Protein AF-A0A1E5K2F5-F1 (afdb_monomer_lite)

Foldseek 3Di:
DDLVVLLVVLVVLLVVLVVLLVVLVVVLVVLVVVLVVLVVVLVVLVVCLCVLCPPPDDCVVDDDDVSVVSVVVSVVVNVVSCCCNPPVSVVVSVVSVVSSVVSVVSNVVSVVSNVVSVVVNVVSVVVVVD

pLDDT: mean 92.26, std 7.67, range [56.66, 98.75]

Secondary structure (DSSP, 8-state):
--HHHHHHHHHHHHHHHHHHHHHHHHHHHHHHHHHHHHHHHHHHHHHHTTGGG-S---TTTS-SHHHHHHHHHHHHHHHHHHHIIIIIHHHHHHHHHHHHHHHHHHHHHHHHHHHHHHHHHHHHHHHHH-

Radius of gyration: 28.75 Å; chains: 1; bounding box: 58×16×86 Å

Structure (mmCIF, N/CA/C/O backbone):
data_AF-A0A1E5K2F5-F1
#
_entry.id   AF-A0A1E5K2F5-F1
#
loop_
_atom_site.group_PDB
_atom_site.id
_atom_site.type_symbol
_atom_site.label_atom_id
_atom_site.label_alt_id
_atom_site.label_comp_id
_atom_site.label_asym_id
_atom_site.label_entity_id
_atom_site.label_seq_id
_atom_site.pdbx_PDB_ins_code
_atom_site.Cartn_x
_atom_site.Cartn_y
_atom_site.Cartn_z
_atom_site.occupancy
_atom_site.B_iso_or_equiv
_atom_site.auth_seq_id
_atom_site.auth_comp_id
_atom_site.auth_asym_id
_atom_site.auth_atom_id
_atom_site.pdbx_PDB_model_num
ATOM 1 N N . MET A 1 1 ? -14.333 6.611 42.138 1.00 56.66 1 MET A N 1
ATOM 2 C CA . MET A 1 1 ? -14.169 7.098 40.752 1.00 56.66 1 MET A CA 1
ATOM 3 C C . MET A 1 1 ? -15.381 6.580 40.006 1.00 56.66 1 MET A C 1
ATOM 5 O O . MET A 1 1 ? -15.618 5.386 40.097 1.00 56.66 1 MET A O 1
ATOM 9 N N . ASP A 1 2 ? -16.193 7.465 39.437 1.00 84.88 2 ASP A N 1
ATOM 10 C CA . ASP A 1 2 ? -17.514 7.130 38.888 1.00 84.88 2 ASP A CA 1
ATOM 11 C C . ASP A 1 2 ? -17.383 6.179 37.681 1.00 84.88 2 ASP A C 1
ATOM 13 O O . ASP A 1 2 ? -16.621 6.463 36.751 1.00 84.88 2 ASP A O 1
ATOM 17 N N . ALA A 1 3 ? -18.060 5.029 37.717 1.00 86.88 3 ALA A N 1
ATOM 18 C CA . ALA A 1 3 ? -18.004 4.024 36.655 1.00 86.88 3 ALA A CA 1
ATOM 19 C C . ALA A 1 3 ? -18.558 4.584 35.333 1.00 86.88 3 ALA A C 1
ATOM 21 O O . ALA A 1 3 ? -17.985 4.321 34.272 1.00 86.88 3 ALA A O 1
ATOM 22 N N . SER A 1 4 ? -19.536 5.491 35.404 1.00 90.69 4 SER A N 1
ATOM 23 C CA . SER A 1 4 ? -20.030 6.274 34.267 1.00 90.69 4 SER A CA 1
ATOM 24 C C . SER A 1 4 ? -18.918 7.074 33.573 1.00 90.69 4 SER A C 1
ATOM 26 O O . SER A 1 4 ? -18.769 7.031 32.346 1.00 90.69 4 SER A O 1
ATOM 28 N N . PHE A 1 5 ? -18.054 7.740 34.350 1.00 93.19 5 PHE A N 1
ATOM 29 C CA . PHE A 1 5 ? -16.911 8.473 33.805 1.00 93.19 5 PHE A CA 1
ATOM 30 C C . PHE A 1 5 ? -15.936 7.533 33.080 1.00 93.19 5 PHE A C 1
ATOM 32 O O . PHE A 1 5 ? -15.553 7.816 31.944 1.00 93.19 5 PHE A O 1
ATOM 39 N N . GLN A 1 6 ? -15.591 6.386 33.676 1.00 93.94 6 GLN A N 1
ATOM 40 C CA . GLN A 1 6 ? -14.703 5.398 33.043 1.00 93.94 6 GLN A CA 1
ATOM 41 C C . GLN A 1 6 ? -15.303 4.814 31.757 1.00 93.94 6 GLN A C 1
ATOM 43 O O . GLN A 1 6 ? -14.606 4.694 30.749 1.00 93.94 6 GLN A O 1
ATOM 48 N N . ILE A 1 7 ? -16.601 4.502 31.754 1.00 95.19 7 ILE A N 1
ATOM 49 C CA . ILE A 1 7 ? -17.311 4.016 30.564 1.00 95.19 7 ILE A CA 1
ATOM 50 C C . ILE A 1 7 ? -17.275 5.070 29.451 1.00 95.19 7 ILE A C 1
ATOM 52 O O . ILE A 1 7 ? -17.020 4.725 28.293 1.00 95.19 7 ILE A O 1
ATOM 56 N N . SER A 1 8 ? -17.482 6.350 29.778 1.00 96.06 8 SER A N 1
ATOM 57 C CA . SER A 1 8 ? -17.419 7.433 28.789 1.00 96.06 8 SER A CA 1
ATOM 58 C C . SER A 1 8 ? -16.024 7.578 28.167 1.00 96.06 8 SER A C 1
ATOM 60 O O . SER A 1 8 ? -15.909 7.726 26.948 1.00 96.06 8 SER A O 1
ATOM 62 N N . GLN A 1 9 ? -14.962 7.446 28.973 1.00 96.94 9 GLN A N 1
ATOM 63 C CA . GLN A 1 9 ? -13.580 7.500 28.495 1.00 96.94 9 GLN A CA 1
ATOM 64 C C . GLN A 1 9 ? -13.278 6.340 27.540 1.00 96.94 9 GLN A C 1
ATOM 66 O O . GLN A 1 9 ? -12.854 6.578 26.410 1.00 96.94 9 GLN A O 1
ATOM 71 N N . LEU A 1 10 ? -13.587 5.104 27.942 1.00 97.50 10 LEU A N 1
ATOM 72 C CA . LEU A 1 10 ? -13.375 3.910 27.113 1.00 97.50 10 LEU A CA 1
ATOM 73 C C . LEU A 1 10 ? -14.176 3.965 25.804 1.00 97.50 10 LEU A C 1
ATOM 75 O O . LEU A 1 10 ? -13.697 3.536 24.755 1.00 97.50 10 LEU A O 1
ATOM 79 N N . THR A 1 11 ? -15.388 4.523 25.845 1.00 97.69 11 THR A N 1
ATOM 80 C CA . THR A 1 11 ? -16.224 4.709 24.649 1.00 97.69 11 THR A CA 1
ATOM 81 C C . THR A 1 11 ? -15.601 5.719 23.682 1.00 97.69 11 THR A C 1
ATOM 83 O O . THR A 1 11 ? -15.575 5.479 22.473 1.00 97.69 11 THR A O 1
ATOM 86 N N . SER A 1 12 ? -15.052 6.821 24.202 1.00 97.94 12 SER A N 1
ATOM 87 C CA . SER A 1 12 ? -14.322 7.811 23.402 1.00 97.94 12 SER A CA 1
ATOM 88 C C . SER A 1 12 ? -13.081 7.200 22.741 1.00 97.94 12 SER A C 1
ATOM 90 O O . SER A 1 12 ? -12.863 7.372 21.541 1.00 97.94 12 SER A O 1
ATOM 92 N N . GLU A 1 13 ? -12.310 6.399 23.482 1.00 98.06 13 GLU A N 1
ATOM 93 C CA . GLU A 1 13 ? -11.152 5.675 22.943 1.00 98.06 13 GLU A CA 1
ATOM 94 C C . GLU A 1 13 ? -11.541 4.717 21.813 1.00 98.06 13 GLU A C 1
ATOM 96 O O . GLU A 1 13 ? -10.934 4.758 20.743 1.00 98.06 13 GLU A O 1
ATOM 101 N N . ILE A 1 14 ? -12.597 3.915 21.999 1.00 98.50 14 ILE A N 1
ATOM 102 C CA . ILE A 1 14 ? -13.123 3.020 20.956 1.00 98.50 14 ILE A CA 1
ATOM 103 C C . ILE A 1 14 ? -13.506 3.811 19.699 1.00 98.50 14 ILE A C 1
ATOM 105 O O . ILE A 1 14 ? -13.205 3.383 18.583 1.00 98.50 14 ILE A O 1
ATOM 109 N N . SER A 1 15 ? -14.153 4.969 19.854 1.00 98.44 15 SER A N 1
ATOM 110 C CA . SER A 1 15 ? -14.503 5.833 18.721 1.00 98.44 15 SER A CA 1
ATOM 111 C C . SER A 1 15 ? -13.256 6.314 17.972 1.00 98.44 15 SER A C 1
ATOM 113 O O . SER A 1 15 ? -13.214 6.258 16.742 1.00 98.44 15 SER A O 1
ATOM 115 N N . ASN A 1 16 ? -12.215 6.725 18.699 1.00 98.38 16 ASN A N 1
ATOM 116 C CA . ASN A 1 16 ? -10.950 7.162 18.105 1.00 98.38 16 ASN A CA 1
ATOM 117 C C . ASN A 1 16 ? -10.230 6.016 17.375 1.00 98.38 16 ASN A C 1
ATOM 119 O O . ASN A 1 16 ? -9.706 6.211 16.273 1.00 98.38 16 ASN A O 1
ATOM 123 N N . TYR A 1 17 ? -10.236 4.808 17.946 1.00 98.56 17 TYR A N 1
ATOM 124 C CA . TYR A 1 17 ? -9.668 3.621 17.305 1.00 98.56 17 TYR A CA 1
ATOM 125 C C . TYR A 1 17 ? -10.412 3.264 16.017 1.00 98.56 17 TYR A C 1
ATOM 127 O O . TYR A 1 17 ? -9.769 3.054 14.990 1.00 98.56 17 TYR A O 1
ATOM 135 N N . ASN A 1 18 ? -11.748 3.289 16.025 1.00 98.50 18 ASN A N 1
ATOM 136 C CA . ASN A 1 18 ? -12.556 3.050 14.826 1.00 98.50 18 ASN A CA 1
ATOM 137 C C . ASN A 1 18 ? -12.289 4.085 13.724 1.00 98.50 18 ASN A C 1
ATOM 139 O O . ASN A 1 18 ? -12.083 3.709 12.570 1.00 98.50 18 ASN A O 1
ATOM 143 N N . ALA A 1 19 ? -12.222 5.374 14.073 1.00 98.50 19 ALA A N 1
ATOM 144 C CA . ALA A 1 19 ? -11.884 6.431 13.119 1.00 98.50 19 ALA A CA 1
ATOM 145 C C . ALA A 1 19 ? -10.491 6.216 12.499 1.00 98.50 19 ALA A C 1
ATOM 147 O O . ALA A 1 19 ? -10.302 6.370 11.291 1.00 98.50 19 ALA A O 1
ATOM 148 N N . THR A 1 20 ? -9.519 5.793 13.311 1.00 98.44 20 THR A N 1
ATOM 149 C CA . THR A 1 20 ? -8.165 5.484 12.834 1.00 98.44 20 THR A CA 1
ATOM 150 C C . THR A 1 20 ? -8.150 4.271 11.901 1.00 98.44 20 THR A C 1
ATOM 152 O O . THR A 1 20 ? -7.514 4.322 10.847 1.00 98.44 20 THR A O 1
ATOM 155 N N . ILE A 1 21 ? -8.880 3.202 12.241 1.00 98.69 21 ILE A N 1
ATOM 156 C CA . ILE A 1 21 ? -9.026 2.014 11.386 1.00 98.69 21 ILE A CA 1
ATOM 157 C C . ILE A 1 21 ? -9.620 2.398 10.028 1.00 98.69 21 ILE A C 1
ATOM 159 O O . ILE A 1 21 ? -9.097 1.982 8.993 1.00 98.69 21 ILE A O 1
ATOM 163 N N . GLN A 1 22 ? -10.670 3.224 10.016 1.00 98.62 22 GLN A N 1
ATOM 164 C CA . GLN A 1 22 ? -11.291 3.701 8.781 1.00 98.62 22 GLN A CA 1
ATOM 165 C C . GLN A 1 22 ? -10.295 4.484 7.916 1.00 98.62 22 GLN A C 1
ATOM 167 O O . GLN A 1 22 ? -10.115 4.157 6.742 1.00 98.62 22 GLN A O 1
ATOM 172 N N . ALA A 1 23 ? -9.585 5.453 8.499 1.00 98.56 23 ALA A N 1
ATOM 173 C CA . ALA A 1 23 ? -8.578 6.231 7.781 1.00 98.56 23 ALA A CA 1
ATOM 174 C C . ALA A 1 23 ? -7.441 5.348 7.229 1.00 98.56 23 ALA A C 1
ATOM 176 O O . ALA A 1 23 ? -6.927 5.585 6.133 1.00 98.56 23 ALA A O 1
ATOM 177 N N . ASN A 1 24 ? -7.039 4.309 7.964 1.00 98.62 24 ASN A N 1
ATOM 178 C CA . ASN A 1 24 ? -6.048 3.345 7.495 1.00 98.62 24 ASN A CA 1
ATOM 179 C C . ASN A 1 24 ? -6.579 2.482 6.343 1.00 98.62 24 ASN A C 1
ATOM 181 O O . ASN A 1 24 ? -5.845 2.255 5.385 1.00 98.62 24 ASN A O 1
ATOM 185 N N . ASN A 1 25 ? -7.843 2.052 6.386 1.00 98.75 25 ASN A N 1
ATOM 186 C CA . ASN A 1 25 ? -8.469 1.303 5.291 1.00 98.75 25 ASN A CA 1
ATOM 187 C C . ASN A 1 25 ? -8.545 2.134 4.001 1.00 98.75 25 ASN A C 1
ATOM 189 O O . ASN A 1 25 ? -8.253 1.625 2.921 1.00 98.75 25 ASN A O 1
ATOM 193 N N . GLU A 1 26 ? -8.846 3.430 4.097 1.00 98.50 26 GLU A N 1
ATOM 194 C CA . GLU A 1 26 ? -8.807 4.337 2.941 1.00 98.50 26 GLU A CA 1
ATOM 195 C C . GLU A 1 26 ? -7.398 4.444 2.338 1.00 98.50 26 GLU A C 1
ATOM 197 O O . GLU A 1 26 ? -7.233 4.418 1.115 1.00 98.50 26 GLU A O 1
ATOM 202 N N . LYS A 1 27 ? -6.360 4.523 3.182 1.00 98.50 27 LYS A N 1
ATOM 203 C CA . LYS A 1 27 ? -4.959 4.514 2.729 1.00 98.50 27 LYS A CA 1
ATOM 204 C C . LYS A 1 27 ? -4.586 3.190 2.064 1.00 98.50 27 LYS A C 1
ATOM 206 O O . LYS A 1 27 ? -3.961 3.223 1.009 1.00 98.50 27 LYS A O 1
ATOM 211 N N . ILE A 1 28 ? -4.987 2.056 2.644 1.00 98.69 28 ILE A N 1
ATOM 212 C CA . ILE A 1 28 ? -4.765 0.719 2.070 1.00 98.69 28 ILE A CA 1
ATOM 213 C C . ILE A 1 28 ? -5.373 0.647 0.669 1.00 98.69 28 ILE A C 1
ATOM 215 O O . ILE A 1 28 ? -4.654 0.340 -0.275 1.00 98.69 28 ILE A O 1
ATOM 219 N N . ASN A 1 29 ? -6.639 1.040 0.505 1.00 98.56 29 ASN A N 1
ATOM 220 C CA . ASN A 1 29 ? -7.309 1.018 -0.799 1.00 98.56 29 ASN A CA 1
ATOM 221 C C . ASN A 1 29 ? -6.570 1.872 -1.843 1.00 98.56 29 ASN A C 1
ATOM 223 O O . ASN A 1 29 ? -6.395 1.469 -2.992 1.00 98.56 29 ASN A O 1
ATOM 227 N N . ARG A 1 30 ? -6.096 3.063 -1.456 1.00 98.44 30 ARG A N 1
ATOM 228 C CA . ARG A 1 30 ? -5.311 3.931 -2.351 1.00 98.44 30 ARG A CA 1
ATOM 229 C C . ARG A 1 30 ? -3.970 3.306 -2.742 1.00 98.44 30 ARG A C 1
ATOM 231 O O . ARG A 1 30 ? -3.556 3.447 -3.894 1.00 98.44 30 ARG A O 1
ATOM 238 N N . LEU A 1 31 ? -3.298 2.645 -1.803 1.00 98.50 31 LEU A N 1
ATOM 239 C CA . LEU A 1 31 ? -2.034 1.950 -2.041 1.00 98.50 31 LEU A CA 1
ATOM 240 C C . LEU A 1 31 ? -2.227 0.732 -2.955 1.00 98.50 31 LEU A C 1
ATOM 242 O O . LEU A 1 31 ? -1.476 0.590 -3.912 1.00 98.50 31 LEU A O 1
ATOM 246 N N . GLU A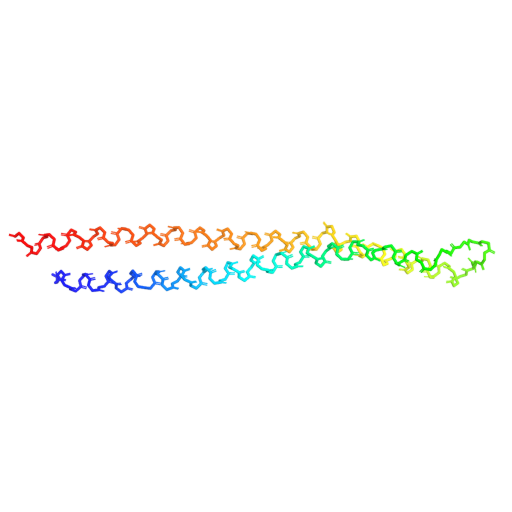 1 32 ? -3.262 -0.080 -2.733 1.00 98.19 32 GLU A N 1
ATOM 247 C CA . GLU A 1 32 ? -3.599 -1.244 -3.570 1.00 98.19 32 GLU A CA 1
ATOM 248 C C . GLU A 1 32 ? -3.955 -0.824 -5.012 1.00 98.19 32 GLU A C 1
ATOM 250 O O . GLU A 1 32 ? -3.486 -1.427 -5.983 1.00 98.19 32 GLU A O 1
ATOM 255 N N . ASN A 1 33 ? -4.691 0.282 -5.175 1.00 97.94 33 ASN A N 1
ATOM 256 C CA . ASN A 1 33 ? -4.961 0.864 -6.494 1.00 97.94 33 ASN A CA 1
ATOM 257 C C . ASN A 1 33 ? -3.68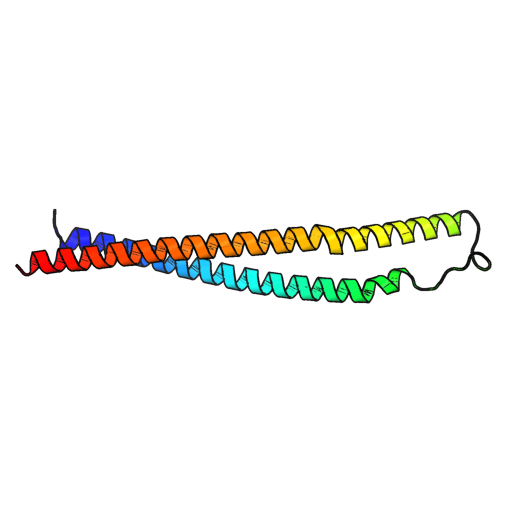2 1.356 -7.184 1.00 97.94 33 ASN A C 1
ATOM 259 O O . ASN A 1 33 ? -3.495 1.137 -8.380 1.00 97.94 33 ASN A O 1
ATOM 263 N N . SER A 1 34 ? -2.796 2.018 -6.435 1.00 97.62 34 SER A N 1
ATOM 264 C CA . SER A 1 34 ? -1.525 2.515 -6.975 1.00 97.62 34 SER A CA 1
ATOM 265 C C . SER A 1 34 ? -0.634 1.355 -7.412 1.00 97.62 34 SER A C 1
ATOM 267 O O . SER A 1 34 ? -0.119 1.379 -8.524 1.00 97.62 34 SER A O 1
ATOM 269 N N . TYR A 1 35 ? -0.524 0.315 -6.581 1.00 97.88 35 TYR A N 1
ATOM 270 C CA . TYR A 1 35 ? 0.209 -0.916 -6.876 1.00 97.88 35 TYR A CA 1
ATOM 271 C C . TYR A 1 35 ? -0.240 -1.533 -8.205 1.00 97.88 35 TYR A C 1
ATOM 273 O O . TYR A 1 35 ? 0.575 -1.788 -9.088 1.00 97.88 35 TYR A O 1
ATOM 281 N N . THR A 1 36 ? -1.554 -1.695 -8.376 1.00 97.12 36 THR A N 1
ATOM 282 C CA . THR A 1 36 ? -2.138 -2.264 -9.599 1.00 97.12 36 THR A CA 1
ATOM 283 C C . THR A 1 36 ? -1.846 -1.397 -10.822 1.00 97.12 36 THR A C 1
ATOM 285 O O . THR A 1 36 ? -1.514 -1.918 -11.883 1.00 97.12 36 THR A O 1
ATOM 288 N N . LYS A 1 37 ? -1.933 -0.069 -10.679 1.00 97.19 37 LYS A N 1
ATOM 289 C CA . LYS A 1 37 ? -1.623 0.856 -11.772 1.00 97.19 37 LYS A CA 1
ATOM 290 C C . LYS A 1 37 ? -0.155 0.769 -12.192 1.00 97.19 37 LYS A C 1
ATOM 292 O O . LYS A 1 37 ? 0.122 0.694 -13.379 1.00 97.19 37 LYS A O 1
ATOM 297 N N . ILE A 1 38 ? 0.764 0.735 -11.230 1.00 96.12 38 ILE A N 1
ATOM 298 C CA . ILE A 1 38 ? 2.205 0.646 -11.499 1.00 96.12 38 ILE A CA 1
ATOM 299 C C . ILE A 1 38 ? 2.554 -0.657 -12.218 1.00 96.12 38 ILE A C 1
ATOM 301 O O . ILE A 1 38 ? 3.368 -0.630 -13.134 1.00 96.12 38 ILE A O 1
ATOM 305 N N . LEU A 1 39 ? 1.923 -1.776 -11.849 1.00 93.81 39 LEU A N 1
ATOM 306 C CA . LEU A 1 39 ? 2.074 -3.030 -12.591 1.00 93.81 39 LEU A CA 1
ATOM 307 C C . LEU A 1 39 ? 1.610 -2.891 -14.047 1.00 93.81 39 LEU A C 1
ATOM 309 O O . LEU A 1 39 ? 2.326 -3.302 -14.954 1.00 93.81 39 LEU A O 1
ATOM 313 N N . GLY A 1 40 ? 0.458 -2.256 -14.281 1.00 94.38 40 GLY A N 1
ATOM 314 C CA . GLY A 1 40 ? -0.019 -1.982 -15.640 1.00 94.38 40 GLY A CA 1
ATOM 315 C C . GLY A 1 40 ? 0.941 -1.096 -16.442 1.00 94.38 40 GLY A C 1
ATOM 316 O O . GLY A 1 40 ? 1.259 -1.411 -17.587 1.00 94.38 40 GLY A O 1
ATOM 317 N N . ASP A 1 41 ? 1.456 -0.031 -15.825 1.00 92.94 41 ASP A N 1
ATOM 318 C CA . ASP A 1 41 ? 2.432 0.870 -16.447 1.00 92.94 41 ASP A CA 1
ATOM 319 C C . ASP A 1 41 ? 3.765 0.133 -16.738 1.00 92.94 41 ASP A C 1
ATOM 321 O O . ASP A 1 41 ? 4.409 0.379 -17.761 1.00 92.94 41 ASP A O 1
ATOM 325 N N . GLN A 1 42 ? 4.180 -0.810 -15.879 1.00 92.25 42 GLN A N 1
ATOM 326 C CA . GLN A 1 42 ? 5.363 -1.659 -16.088 1.00 92.25 42 GLN A CA 1
ATOM 327 C C . GLN A 1 42 ? 5.176 -2.617 -17.272 1.00 92.25 42 GLN A C 1
ATOM 329 O O . GLN A 1 42 ? 6.101 -2.784 -18.075 1.00 92.25 42 GLN A O 1
ATOM 334 N N . ASP A 1 43 ? 3.994 -3.220 -17.405 1.00 90.31 43 ASP A N 1
ATOM 335 C CA . ASP A 1 43 ? 3.651 -4.082 -18.536 1.00 90.31 43 ASP A CA 1
ATOM 336 C C . ASP A 1 43 ? 3.653 -3.291 -19.853 1.00 90.31 43 ASP A C 1
ATOM 338 O O . ASP A 1 43 ? 4.247 -3.732 -20.842 1.00 90.31 43 ASP A O 1
ATOM 342 N N . GLU A 1 44 ? 3.076 -2.085 -19.863 1.00 90.81 44 GLU A N 1
ATOM 343 C CA . GLU A 1 44 ? 3.107 -1.195 -21.029 1.00 90.81 44 GLU A CA 1
ATOM 344 C C . GLU A 1 44 ? 4.547 -0.824 -21.416 1.00 90.81 44 GLU A C 1
ATOM 346 O O . GLU A 1 44 ? 4.940 -0.940 -22.583 1.00 90.81 44 GLU A O 1
ATOM 351 N N . LEU A 1 45 ? 5.370 -0.445 -20.434 1.00 88.50 45 LEU A N 1
ATOM 352 C CA . LEU A 1 45 ? 6.778 -0.117 -20.654 1.00 88.50 45 LEU A CA 1
ATOM 353 C C . LEU A 1 45 ? 7.559 -1.314 -21.224 1.00 88.50 45 LEU A C 1
ATOM 355 O O . LEU A 1 45 ? 8.395 -1.152 -22.119 1.00 88.50 45 LEU A O 1
ATOM 359 N N . SER A 1 46 ? 7.258 -2.525 -20.749 1.00 86.31 46 SER A N 1
ATOM 360 C CA . SER A 1 46 ? 7.836 -3.774 -21.252 1.00 86.31 46 SER A CA 1
ATOM 361 C C . SER A 1 46 ? 7.502 -4.002 -22.729 1.00 86.31 46 SER A C 1
ATOM 363 O O . SER A 1 46 ? 8.390 -4.331 -23.523 1.00 86.31 46 SER A O 1
ATOM 365 N N . MET A 1 47 ? 6.251 -3.749 -23.130 1.00 86.75 47 MET A N 1
ATOM 366 C CA . MET A 1 47 ? 5.814 -3.856 -24.526 1.00 86.75 47 MET A CA 1
ATOM 367 C C . MET A 1 47 ? 6.508 -2.829 -25.435 1.00 86.75 47 MET A C 1
ATOM 369 O O . MET A 1 47 ? 6.857 -3.148 -26.573 1.00 86.75 47 MET A O 1
ATOM 373 N N . GLN A 1 48 ? 6.755 -1.615 -24.936 1.00 85.88 48 GLN A N 1
ATOM 374 C CA . GLN A 1 48 ? 7.365 -0.523 -25.707 1.00 85.88 48 GLN A CA 1
ATOM 375 C C . GLN A 1 48 ? 8.895 -0.591 -25.784 1.00 85.88 48 GLN A C 1
ATOM 377 O O . GLN A 1 48 ? 9.502 0.033 -26.655 1.00 85.88 48 GLN A O 1
ATOM 382 N N . LYS A 1 49 ? 9.551 -1.395 -24.940 1.00 81.00 49 LYS A N 1
ATOM 383 C CA . LYS A 1 49 ? 11.015 -1.566 -24.927 1.00 81.00 49 LYS A CA 1
ATOM 384 C C . LYS A 1 49 ? 11.604 -1.906 -26.304 1.00 81.00 49 LYS A C 1
ATOM 386 O O . LYS A 1 49 ? 12.734 -1.525 -26.617 1.00 81.00 49 LYS A O 1
ATOM 391 N N . GLY A 1 50 ? 10.848 -2.630 -27.133 1.00 79.19 50 GLY A N 1
ATOM 392 C CA . GLY A 1 50 ? 11.237 -2.993 -28.497 1.00 79.19 50 GLY A CA 1
ATOM 393 C C . GLY A 1 50 ? 11.364 -1.803 -29.454 1.00 79.19 50 GLY A C 1
ATOM 394 O O . GLY A 1 50 ? 12.161 -1.867 -30.389 1.00 79.19 50 GLY A O 1
ATOM 395 N N . GLU A 1 51 ? 10.664 -0.697 -29.199 1.00 83.69 51 GLU A N 1
ATOM 396 C CA . GLU A 1 51 ? 10.682 0.497 -30.054 1.00 83.69 51 GLU A CA 1
ATOM 397 C C . GLU A 1 51 ? 12.024 1.220 -30.004 1.00 83.69 51 GLU A C 1
ATOM 399 O O . GLU A 1 51 ? 12.498 1.732 -31.018 1.00 83.69 51 GLU A O 1
ATOM 404 N N . ALA A 1 52 ? 12.729 1.144 -28.870 1.00 79.25 52 ALA A N 1
ATOM 405 C CA . ALA A 1 52 ? 14.100 1.630 -28.784 1.00 79.25 52 ALA A CA 1
ATOM 406 C C . ALA A 1 52 ? 15.024 0.923 -29.793 1.00 79.25 52 ALA A C 1
ATOM 408 O O . ALA A 1 52 ? 16.040 1.500 -30.166 1.00 79.25 52 ALA A O 1
ATOM 409 N N . ASN A 1 53 ? 14.676 -0.286 -30.266 1.00 75.62 53 ASN A N 1
ATOM 410 C CA . ASN A 1 53 ? 15.409 -1.064 -31.273 1.00 75.62 53 ASN A CA 1
ATOM 411 C C . ASN A 1 53 ? 14.978 -0.810 -32.723 1.00 75.62 53 ASN A C 1
ATOM 413 O O . ASN A 1 53 ? 15.558 -1.411 -33.629 1.00 75.62 53 ASN A O 1
ATOM 417 N N . ARG A 1 54 ? 14.064 0.136 -32.975 1.00 80.31 54 ARG A N 1
ATOM 418 C CA . ARG A 1 54 ? 13.622 0.481 -34.331 1.00 80.31 54 ARG A CA 1
ATOM 419 C C . ARG A 1 54 ? 14.106 1.873 -34.777 1.00 80.31 54 ARG A C 1
ATOM 421 O O . ARG A 1 54 ? 14.185 2.774 -33.945 1.00 80.31 54 ARG A O 1
ATOM 428 N N . PRO A 1 55 ? 14.472 2.052 -36.064 1.00 81.75 55 PRO A N 1
ATOM 429 C CA . PRO A 1 55 ? 14.715 1.000 -37.059 1.00 81.75 55 PRO A CA 1
ATOM 430 C C . PRO A 1 55 ? 15.958 0.158 -36.710 1.00 81.75 55 PRO A C 1
ATOM 432 O O . PRO A 1 55 ? 16.779 0.543 -35.870 1.00 81.75 55 PRO A O 1
ATOM 435 N N . GLU A 1 56 ? 16.087 -1.007 -37.342 1.00 81.19 56 GLU A N 1
ATOM 436 C CA . GLU A 1 56 ? 17.334 -1.768 -37.299 1.00 81.19 56 GLU A CA 1
ATOM 437 C C . GLU A 1 56 ? 18.423 -0.970 -38.023 1.00 81.19 56 GLU A C 1
ATOM 439 O O . GLU A 1 56 ? 18.190 -0.414 -39.096 1.00 81.19 56 GLU A O 1
ATOM 444 N N . ILE A 1 57 ? 19.589 -0.851 -37.393 1.00 78.62 57 ILE A N 1
ATOM 445 C CA . ILE A 1 57 ? 20.719 -0.105 -37.940 1.00 78.62 57 ILE A CA 1
ATOM 446 C C . ILE A 1 57 ? 21.826 -1.109 -38.159 1.00 78.62 57 ILE A C 1
ATOM 448 O O . ILE A 1 57 ? 22.397 -1.634 -37.201 1.00 78.62 57 ILE A O 1
ATOM 452 N N . THR A 1 58 ? 22.101 -1.374 -39.423 1.00 78.56 58 THR A N 1
ATOM 453 C CA . THR A 1 58 ? 23.132 -2.302 -39.847 1.00 78.56 58 THR A CA 1
ATOM 454 C C . THR A 1 58 ? 24.393 -1.521 -40.228 1.00 78.56 58 THR A C 1
ATOM 456 O O . THR A 1 58 ? 24.345 -0.379 -40.699 1.00 78.56 58 THR A O 1
ATOM 459 N N . THR A 1 59 ? 25.555 -2.107 -39.946 1.00 75.31 59 THR A N 1
ATOM 460 C CA . THR A 1 59 ? 26.870 -1.453 -40.079 1.00 75.31 59 THR A CA 1
ATOM 461 C C . THR A 1 59 ? 27.292 -1.198 -41.526 1.00 75.31 59 THR A C 1
ATOM 463 O O . THR A 1 59 ? 28.201 -0.408 -41.770 1.00 75.31 59 THR A O 1
ATOM 466 N N . ASP A 1 60 ? 26.634 -1.846 -42.480 1.00 82.19 60 ASP A N 1
ATOM 467 C CA . ASP A 1 60 ? 26.767 -1.652 -43.924 1.00 82.19 60 ASP A CA 1
ATOM 468 C C . ASP A 1 60 ? 26.087 -0.364 -44.421 1.00 82.19 60 ASP A C 1
ATOM 470 O O . ASP A 1 60 ? 26.574 0.245 -45.371 1.00 82.19 60 ASP A O 1
ATOM 474 N N . LEU A 1 61 ? 25.009 0.085 -43.768 1.00 76.06 61 LEU A N 1
ATOM 475 C CA . LEU A 1 61 ? 24.263 1.295 -44.141 1.00 76.06 61 LEU A CA 1
ATOM 476 C C . LEU A 1 61 ? 24.654 2.525 -43.316 1.00 76.06 61 LEU A C 1
ATOM 478 O O . LEU A 1 61 ? 24.577 3.651 -43.811 1.00 76.06 61 LEU A O 1
ATOM 482 N N . TRP A 1 62 ? 25.075 2.335 -42.062 1.00 83.81 62 TRP A N 1
ATOM 483 C CA . TRP A 1 62 ? 25.413 3.438 -41.166 1.00 83.81 62 TRP A CA 1
ATOM 484 C C . TRP A 1 62 ? 26.673 3.135 -40.349 1.00 83.81 62 TRP A C 1
ATOM 486 O O . TRP A 1 62 ? 26.667 2.320 -39.428 1.00 83.81 62 TRP A O 1
ATOM 496 N N . HIS A 1 63 ? 27.765 3.832 -40.673 1.00 86.00 63 HIS A N 1
ATOM 497 C CA . HIS A 1 63 ? 29.067 3.653 -40.034 1.00 86.00 63 HIS A CA 1
ATOM 498 C C . HIS A 1 63 ? 29.750 4.990 -39.702 1.00 86.00 63 HIS A C 1
ATOM 500 O O . HIS A 1 63 ? 29.323 6.070 -40.113 1.00 86.00 63 HIS A O 1
ATOM 506 N N . GLY A 1 64 ? 30.852 4.921 -38.952 1.00 88.81 64 GLY A N 1
ATOM 507 C CA . GLY A 1 64 ? 31.644 6.084 -38.550 1.00 88.81 64 GLY A CA 1
ATOM 508 C C . GLY A 1 64 ? 31.222 6.679 -37.205 1.00 88.81 64 GLY A C 1
ATOM 509 O O . GLY A 1 64 ? 30.378 6.140 -36.491 1.00 88.81 64 GLY A O 1
ATOM 510 N N . LYS A 1 65 ? 31.844 7.803 -36.832 1.00 89.62 65 LYS A N 1
ATOM 511 C CA . LYS A 1 65 ? 31.733 8.382 -35.482 1.00 89.62 65 LYS A CA 1
ATOM 512 C C . LYS A 1 65 ? 30.284 8.637 -35.050 1.00 89.62 65 LYS A C 1
ATOM 514 O O . LYS A 1 65 ? 29.904 8.246 -33.955 1.00 89.62 65 LYS A O 1
ATOM 519 N N . HIS A 1 66 ? 29.466 9.231 -35.917 1.00 88.69 66 HIS A N 1
ATOM 520 C CA . HIS A 1 66 ? 28.069 9.537 -35.594 1.00 88.69 66 HIS A CA 1
ATOM 521 C C . HIS A 1 66 ? 27.191 8.288 -35.443 1.00 88.69 66 HIS A C 1
ATOM 523 O O . HIS A 1 66 ? 26.286 8.291 -34.611 1.00 88.69 66 HIS A O 1
ATOM 529 N N . ALA A 1 67 ? 27.478 7.219 -36.196 1.00 88.12 67 ALA A N 1
ATOM 530 C CA . ALA A 1 67 ? 26.809 5.929 -36.029 1.00 88.12 67 ALA A CA 1
ATOM 531 C C . ALA A 1 67 ? 27.126 5.332 -34.651 1.00 88.12 67 ALA A C 1
ATOM 533 O O . ALA A 1 67 ? 26.224 4.939 -33.915 1.00 88.12 67 ALA A O 1
ATOM 534 N N . ASN A 1 68 ? 28.404 5.360 -34.261 1.00 87.62 68 ASN A N 1
ATOM 535 C CA . ASN A 1 68 ? 28.847 4.889 -32.949 1.00 87.62 68 ASN A CA 1
ATOM 536 C C . ASN A 1 68 ? 28.233 5.714 -31.808 1.00 87.62 68 ASN A C 1
ATOM 538 O O . ASN A 1 68 ? 27.728 5.144 -30.844 1.00 87.62 68 ASN A O 1
ATOM 542 N N . ASP A 1 69 ? 28.221 7.046 -31.928 1.00 90.00 69 ASP A N 1
ATOM 543 C CA . ASP A 1 69 ? 27.610 7.935 -30.933 1.00 90.00 69 ASP A CA 1
ATOM 544 C C . ASP A 1 69 ? 26.111 7.639 -30.760 1.00 90.00 69 ASP A C 1
ATOM 546 O O . ASP A 1 69 ? 25.603 7.620 -29.637 1.00 90.00 69 ASP A O 1
ATOM 550 N N . PHE A 1 70 ? 25.395 7.380 -31.858 1.00 88.50 70 PHE A N 1
ATOM 551 C CA . PHE A 1 70 ? 23.985 7.005 -31.807 1.00 88.50 70 PHE A CA 1
ATOM 552 C C . PHE A 1 70 ? 23.769 5.636 -31.150 1.00 88.50 70 PHE A C 1
ATOM 554 O O . PHE A 1 70 ? 22.935 5.515 -30.251 1.00 88.50 70 PHE A O 1
ATOM 561 N N . MET A 1 71 ? 24.543 4.618 -31.538 1.00 87.75 71 MET A N 1
ATOM 562 C CA . MET A 1 71 ? 24.452 3.277 -30.949 1.00 87.75 71 MET A CA 1
ATOM 563 C C . MET A 1 71 ? 24.747 3.297 -29.446 1.00 87.75 71 MET A C 1
ATOM 565 O O . MET A 1 71 ? 24.022 2.678 -28.670 1.00 87.75 71 MET A O 1
ATOM 569 N N . ASN A 1 72 ? 25.729 4.088 -29.008 1.00 89.75 72 ASN A 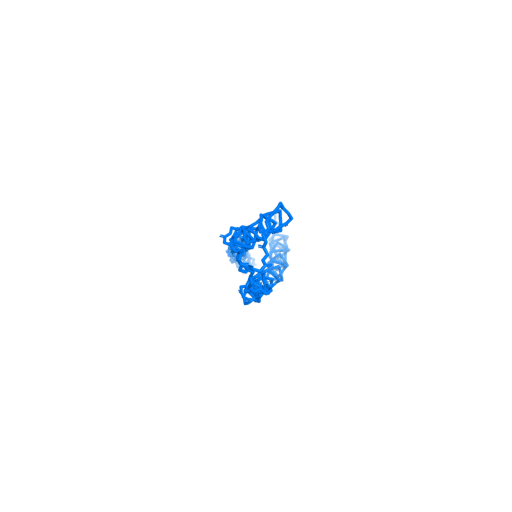N 1
ATOM 570 C CA . ASN A 1 72 ? 26.026 4.276 -27.588 1.00 89.75 72 ASN A CA 1
ATOM 571 C C . ASN A 1 72 ? 24.837 4.876 -26.820 1.00 89.75 72 ASN A C 1
ATOM 573 O O . ASN A 1 72 ? 24.501 4.403 -25.732 1.00 89.75 72 ASN A O 1
ATOM 577 N N . LYS A 1 73 ? 24.161 5.886 -27.387 1.00 89.56 73 LYS A N 1
ATOM 578 C CA . LYS A 1 73 ? 22.938 6.455 -26.791 1.00 89.56 73 LYS A CA 1
ATOM 579 C C . LYS A 1 73 ? 21.819 5.418 -26.712 1.00 89.56 73 LYS A C 1
ATOM 581 O O . LYS A 1 73 ? 21.163 5.314 -25.679 1.00 89.56 73 LYS A O 1
ATOM 586 N N . ARG A 1 74 ? 21.634 4.619 -27.765 1.00 89.25 74 ARG A N 1
ATOM 587 C CA . ARG A 1 74 ? 20.643 3.536 -27.810 1.00 89.25 74 ARG A CA 1
ATOM 588 C C . ARG A 1 74 ? 20.880 2.494 -26.718 1.00 89.25 74 ARG A C 1
ATOM 590 O O . ARG A 1 74 ? 19.947 2.121 -26.013 1.00 89.25 74 ARG A O 1
ATOM 597 N N . GLU A 1 75 ? 22.124 2.060 -26.540 1.00 88.69 75 GLU A N 1
ATOM 598 C CA . GLU A 1 75 ? 22.498 1.129 -25.472 1.00 88.69 75 GLU A CA 1
ATOM 599 C C . GLU A 1 75 ? 22.298 1.737 -24.080 1.00 88.69 75 GLU A C 1
ATOM 601 O O . GLU A 1 75 ? 21.843 1.048 -23.167 1.00 88.69 75 GLU A O 1
ATOM 606 N N . SER A 1 76 ? 22.564 3.035 -23.912 1.00 91.31 76 SER A N 1
ATOM 607 C CA . SER A 1 76 ? 22.258 3.738 -22.662 1.00 91.31 76 SER A CA 1
ATOM 608 C C . SER A 1 76 ? 20.760 3.722 -22.351 1.00 91.31 76 SER A C 1
ATOM 610 O O . SER A 1 76 ? 20.382 3.426 -21.222 1.00 91.31 76 SER A O 1
ATOM 612 N N . ILE A 1 77 ? 19.904 3.975 -23.348 1.00 89.94 77 ILE A N 1
ATOM 613 C CA . ILE A 1 77 ? 18.443 3.918 -23.189 1.00 89.94 77 ILE A CA 1
ATOM 614 C C . ILE A 1 77 ? 18.001 2.508 -22.780 1.00 89.94 77 ILE A C 1
ATOM 616 O O . ILE A 1 77 ? 17.205 2.360 -21.859 1.00 89.94 77 ILE A O 1
ATOM 620 N N . LYS A 1 78 ? 18.545 1.454 -23.404 1.00 88.06 78 LYS A N 1
ATOM 621 C CA . LYS A 1 78 ? 18.225 0.062 -23.033 1.00 88.06 78 LYS A CA 1
ATOM 622 C C . LYS A 1 78 ? 18.581 -0.258 -21.589 1.00 88.06 78 LYS A C 1
ATOM 624 O O . LYS A 1 78 ? 17.817 -0.940 -20.907 1.00 88.06 78 LYS A O 1
ATOM 629 N N . LYS A 1 79 ? 19.758 0.189 -21.143 1.00 90.50 79 LYS A N 1
ATOM 630 C CA . LYS A 1 79 ? 20.193 0.015 -19.755 1.00 90.50 79 LYS A CA 1
ATOM 631 C C . LYS A 1 79 ? 19.224 0.703 -18.805 1.00 90.50 79 LYS A C 1
ATOM 633 O O . LYS A 1 79 ? 18.816 0.077 -17.836 1.00 90.50 79 LYS A O 1
ATOM 638 N N . GLU A 1 80 ? 18.792 1.914 -19.136 1.00 90.81 80 GLU A N 1
ATOM 639 C CA . GLU A 1 80 ? 17.836 2.653 -18.315 1.00 90.81 80 GLU A CA 1
ATOM 640 C C . GLU A 1 80 ? 16.470 1.963 -18.244 1.00 90.81 80 GLU A C 1
ATOM 642 O O . GLU A 1 80 ? 15.948 1.752 -17.156 1.00 90.81 80 GLU A O 1
ATOM 647 N N . TYR A 1 81 ? 15.944 1.484 -19.377 1.00 90.25 81 TYR A N 1
ATOM 648 C CA . TYR A 1 81 ? 14.731 0.657 -19.404 1.00 90.25 81 TYR A CA 1
ATOM 649 C C . TYR A 1 81 ? 14.844 -0.562 -18.484 1.00 90.25 81 TYR A C 1
ATOM 651 O O . TYR A 1 81 ? 13.928 -0.863 -17.723 1.00 90.25 81 TYR A O 1
ATOM 659 N N . ASN A 1 82 ? 15.974 -1.272 -18.550 1.00 88.56 82 ASN A N 1
ATOM 660 C CA . ASN A 1 82 ? 16.213 -2.432 -17.698 1.00 88.56 82 ASN A CA 1
ATOM 661 C C . ASN A 1 82 ? 16.318 -2.051 -16.219 1.00 88.56 82 ASN A C 1
ATOM 663 O O . ASN A 1 82 ? 15.837 -2.812 -15.385 1.00 88.56 82 ASN A O 1
ATOM 667 N N . ASN A 1 83 ? 16.942 -0.919 -15.893 1.00 92.94 83 ASN A N 1
ATOM 668 C CA . ASN A 1 83 ? 17.062 -0.448 -14.516 1.00 92.94 83 ASN A CA 1
ATOM 669 C C . ASN A 1 83 ? 15.692 -0.090 -13.941 1.00 92.94 83 ASN A C 1
ATOM 671 O O . ASN A 1 83 ? 15.326 -0.613 -12.891 1.00 92.94 83 ASN A O 1
ATOM 675 N N . ILE A 1 84 ? 14.907 0.707 -14.669 1.00 92.06 84 ILE A N 1
ATOM 676 C CA . ILE A 1 84 ? 13.564 1.107 -14.245 1.00 92.06 84 ILE A CA 1
ATOM 677 C C . ILE A 1 84 ? 12.688 -0.133 -14.042 1.00 92.06 84 ILE A C 1
ATOM 679 O O . ILE A 1 84 ? 12.116 -0.321 -12.970 1.00 92.06 84 ILE A O 1
ATOM 683 N N . MET A 1 85 ? 12.619 -1.017 -15.045 1.00 88.38 85 MET A N 1
ATOM 684 C CA . MET A 1 85 ? 11.747 -2.193 -14.989 1.00 88.38 85 MET A CA 1
ATOM 685 C C . MET A 1 85 ? 12.150 -3.206 -13.917 1.00 88.38 85 MET A C 1
ATOM 687 O O . MET A 1 85 ? 11.267 -3.794 -13.300 1.00 88.38 85 MET A O 1
ATOM 691 N N . ASN A 1 86 ? 13.448 -3.470 -13.737 1.00 87.88 86 ASN A N 1
ATOM 692 C CA . ASN A 1 86 ? 13.901 -4.588 -12.902 1.00 87.88 86 ASN A CA 1
ATOM 693 C C . ASN A 1 86 ? 14.331 -4.168 -11.495 1.00 87.88 86 ASN A C 1
ATOM 695 O O . ASN A 1 86 ? 14.397 -5.025 -10.616 1.00 87.88 86 ASN A O 1
ATOM 699 N N . ASN A 1 87 ? 14.618 -2.885 -11.272 1.00 92.88 87 ASN A N 1
ATOM 700 C CA . ASN A 1 87 ? 15.061 -2.389 -9.973 1.00 92.88 87 ASN A CA 1
ATOM 701 C C . ASN A 1 87 ? 14.050 -1.391 -9.412 1.00 92.88 87 ASN A C 1
ATOM 703 O O . ASN A 1 87 ? 13.422 -1.678 -8.396 1.00 92.88 87 ASN A O 1
ATOM 707 N N . ASP A 1 88 ? 13.850 -0.255 -10.082 1.00 93.38 88 ASP A N 1
ATOM 708 C CA . ASP A 1 88 ? 13.130 0.874 -9.480 1.00 93.38 88 ASP A CA 1
ATOM 709 C C . ASP A 1 88 ? 11.653 0.554 -9.237 1.00 93.38 88 ASP A C 1
ATOM 711 O O . ASP A 1 88 ? 11.131 0.811 -8.149 1.00 93.38 88 ASP A O 1
ATOM 715 N N . VAL A 1 89 ? 10.988 -0.065 -10.219 1.00 94.56 89 VAL A N 1
ATOM 716 C CA . VAL A 1 89 ? 9.588 -0.487 -10.076 1.00 94.56 89 VAL A CA 1
ATOM 717 C C . VAL A 1 89 ? 9.442 -1.531 -8.970 1.00 94.56 89 VAL A C 1
ATOM 719 O O . VAL A 1 89 ? 8.558 -1.399 -8.129 1.00 94.56 89 VAL A O 1
ATOM 722 N N . ASN A 1 90 ? 10.334 -2.522 -8.909 1.00 92.12 90 ASN A N 1
ATOM 723 C CA . ASN A 1 90 ? 10.276 -3.572 -7.889 1.00 92.12 90 ASN A CA 1
ATOM 724 C C . ASN A 1 90 ? 10.450 -3.001 -6.475 1.00 92.12 90 ASN A C 1
ATOM 726 O O . ASN A 1 90 ? 9.637 -3.279 -5.598 1.00 92.12 90 ASN A O 1
ATOM 730 N N . VAL A 1 91 ? 11.437 -2.121 -6.276 1.00 95.62 91 VAL A N 1
ATOM 731 C CA . VAL A 1 91 ? 11.650 -1.413 -5.002 1.00 95.62 91 VAL A CA 1
ATOM 732 C C . VAL A 1 91 ? 10.401 -0.627 -4.599 1.00 95.62 91 VAL A C 1
ATOM 734 O O . VAL A 1 91 ? 9.995 -0.625 -3.436 1.00 95.62 91 VAL A O 1
ATOM 737 N N . LEU A 1 92 ? 9.768 0.049 -5.556 1.00 95.94 92 LEU A N 1
ATOM 738 C CA . LEU A 1 92 ? 8.578 0.843 -5.294 1.00 95.94 92 LEU A CA 1
ATOM 739 C C . LEU A 1 92 ? 7.363 -0.030 -4.927 1.00 95.94 92 LEU A C 1
ATOM 741 O O . LEU A 1 92 ? 6.645 0.293 -3.978 1.00 95.94 92 LEU A O 1
ATOM 745 N N . LEU A 1 93 ? 7.162 -1.153 -5.619 1.00 96.69 93 LEU A N 1
ATOM 746 C CA . LEU A 1 93 ? 6.112 -2.130 -5.314 1.00 96.69 93 LEU A CA 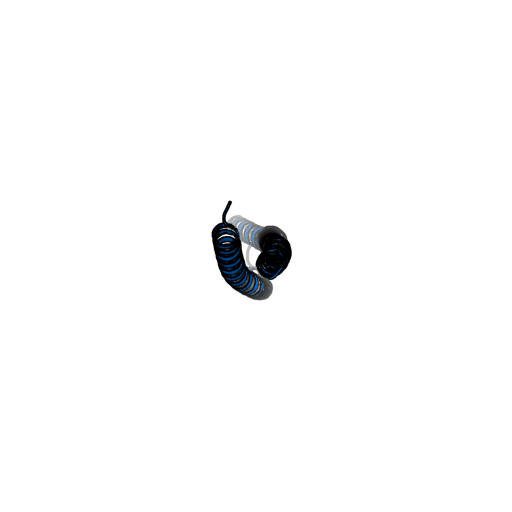1
ATOM 747 C C . LEU A 1 93 ? 6.323 -2.802 -3.947 1.00 96.69 93 LEU A C 1
ATOM 749 O O . LEU A 1 93 ? 5.354 -2.998 -3.202 1.00 96.69 93 LEU A O 1
ATOM 753 N N . ASP A 1 94 ? 7.571 -3.095 -3.577 1.00 97.38 94 ASP A N 1
ATOM 754 C CA . ASP A 1 94 ? 7.928 -3.633 -2.262 1.00 97.38 94 ASP A CA 1
ATOM 755 C C . ASP A 1 94 ? 7.611 -2.634 -1.144 1.00 97.38 94 ASP A C 1
ATOM 757 O O . ASP A 1 94 ? 6.974 -2.993 -0.150 1.00 97.38 94 ASP A O 1
ATOM 761 N N . ASN A 1 95 ? 7.964 -1.360 -1.334 1.00 97.69 95 ASN A N 1
ATOM 762 C CA . ASN A 1 95 ? 7.654 -0.295 -0.377 1.00 97.69 95 ASN A CA 1
ATOM 763 C C . ASN A 1 95 ? 6.141 -0.125 -0.169 1.00 97.69 95 ASN A C 1
ATOM 765 O O . ASN A 1 95 ? 5.682 0.024 0.966 1.00 97.69 95 ASN A O 1
ATOM 769 N N . ILE A 1 96 ? 5.352 -0.175 -1.248 1.00 98.19 96 ILE A N 1
ATOM 770 C CA . ILE A 1 96 ? 3.885 -0.121 -1.162 1.00 98.19 96 ILE A CA 1
ATOM 771 C C . ILE A 1 96 ? 3.346 -1.332 -0.391 1.00 98.19 96 ILE A C 1
ATOM 773 O O . ILE A 1 96 ? 2.505 -1.177 0.499 1.00 98.19 96 ILE A O 1
ATOM 777 N N . SER A 1 97 ? 3.848 -2.529 -0.700 1.00 98.19 97 SER A N 1
ATOM 778 C CA . SER A 1 97 ? 3.433 -3.771 -0.042 1.00 98.19 97 SER A CA 1
ATOM 779 C C . SER A 1 97 ? 3.721 -3.739 1.456 1.00 98.19 97 SER A C 1
ATOM 781 O O . SER A 1 97 ? 2.874 -4.121 2.264 1.00 98.19 97 SER A O 1
ATOM 783 N N . GLU A 1 98 ? 4.894 -3.242 1.839 1.00 98.50 98 GLU A N 1
ATOM 784 C CA . GLU A 1 98 ? 5.288 -3.109 3.235 1.00 98.50 98 GLU A CA 1
ATOM 785 C C . GLU A 1 98 ? 4.422 -2.082 3.979 1.00 98.50 98 GLU A C 1
ATOM 787 O O . GLU A 1 98 ? 3.915 -2.373 5.063 1.00 98.50 98 GLU A O 1
ATOM 792 N N . ALA A 1 99 ? 4.134 -0.930 3.367 1.00 98.44 99 ALA A N 1
ATOM 793 C CA . ALA A 1 99 ? 3.225 0.060 3.947 1.00 98.44 99 ALA A CA 1
ATOM 794 C C . ALA A 1 99 ? 1.810 -0.508 4.178 1.00 98.44 99 ALA A C 1
ATOM 796 O O . ALA A 1 99 ? 1.205 -0.273 5.227 1.00 98.44 99 ALA A O 1
ATOM 797 N N . ILE A 1 100 ? 1.289 -1.305 3.236 1.00 98.56 100 ILE A N 1
ATOM 798 C CA . ILE A 1 100 ? 0.001 -1.996 3.395 1.00 98.56 100 ILE A CA 1
ATOM 799 C C . ILE A 1 100 ? 0.052 -2.975 4.576 1.00 98.56 100 ILE A C 1
ATOM 801 O O . ILE A 1 100 ? -0.872 -2.988 5.394 1.00 98.56 100 ILE A O 1
ATOM 805 N N . ARG A 1 101 ? 1.115 -3.785 4.696 1.00 98.69 101 ARG A N 1
ATOM 806 C CA . ARG A 1 101 ? 1.277 -4.731 5.818 1.00 98.69 101 ARG A CA 1
ATOM 807 C C . ARG A 1 101 ? 1.288 -4.011 7.161 1.00 98.69 101 ARG A C 1
ATOM 809 O O . ARG A 1 101 ? 0.603 -4.448 8.084 1.00 98.69 101 ARG A O 1
ATOM 816 N N . GLN A 1 102 ? 2.013 -2.900 7.260 1.00 98.62 102 GLN A N 1
ATOM 817 C CA . GLN A 1 102 ? 2.091 -2.104 8.483 1.00 98.62 102 GLN A CA 1
ATOM 818 C C . GLN A 1 102 ? 0.722 -1.548 8.880 1.00 98.62 102 GLN A C 1
ATOM 820 O O . GLN A 1 102 ? 0.301 -1.737 10.020 1.00 98.62 102 GLN A O 1
ATOM 825 N N . LEU A 1 103 ? -0.023 -0.961 7.936 1.00 98.69 103 LEU A N 1
ATOM 826 C CA . LEU A 1 103 ? -1.378 -0.458 8.192 1.00 98.69 103 LEU A CA 1
ATOM 827 C C . LEU A 1 103 ? -2.339 -1.576 8.625 1.00 98.69 103 LEU A C 1
ATOM 829 O O . LEU A 1 103 ? -3.102 -1.396 9.575 1.00 98.69 103 LEU A O 1
ATOM 833 N N . LYS A 1 104 ? -2.279 -2.748 7.976 1.00 98.62 104 LYS A N 1
ATOM 834 C CA . LYS A 1 104 ? -3.094 -3.919 8.350 1.00 98.62 104 LYS A CA 1
ATOM 835 C C . LYS A 1 104 ? -2.745 -4.420 9.758 1.00 98.62 104 LYS A C 1
ATOM 837 O O . LYS A 1 104 ? -3.650 -4.699 10.541 1.00 98.62 104 LYS A O 1
ATOM 842 N N . SER A 1 105 ? -1.459 -4.458 10.109 1.00 98.62 105 SER A N 1
ATOM 843 C CA . SER A 1 105 ? -0.986 -4.804 11.458 1.00 98.62 105 SER A CA 1
ATOM 844 C C . SER A 1 105 ? -1.475 -3.804 12.513 1.00 98.62 105 SER A C 1
ATOM 846 O O . SER A 1 105 ? -2.023 -4.197 13.543 1.00 98.62 105 SER A O 1
ATOM 848 N N . THR A 1 106 ? -1.383 -2.499 12.233 1.00 98.56 106 THR A N 1
ATOM 849 C CA . THR A 1 106 ? -1.940 -1.458 13.108 1.00 98.56 106 THR A CA 1
ATOM 850 C C . THR A 1 106 ? -3.442 -1.642 13.315 1.00 98.56 106 THR A C 1
ATOM 852 O O . THR A 1 106 ? -3.905 -1.586 14.452 1.00 98.56 106 THR A O 1
ATOM 855 N N . ASN A 1 107 ? -4.206 -1.914 12.255 1.00 98.69 107 ASN A N 1
ATOM 856 C CA . ASN A 1 107 ? -5.649 -2.133 12.364 1.00 98.69 107 ASN A CA 1
ATOM 857 C C . ASN A 1 107 ? -5.997 -3.365 13.210 1.00 98.69 107 ASN A C 1
ATOM 859 O O . ASN A 1 107 ? -6.937 -3.306 14.006 1.00 98.69 107 ASN A O 1
ATOM 863 N N . ALA A 1 108 ? -5.233 -4.454 13.089 1.00 98.62 108 ALA A N 1
ATOM 864 C CA . ALA A 1 108 ? -5.410 -5.640 13.926 1.00 98.62 108 ALA A CA 1
ATOM 865 C C . ALA A 1 108 ? -5.172 -5.323 15.414 1.00 98.62 108 ALA A C 1
ATOM 867 O O . ALA A 1 108 ? -5.990 -5.680 16.263 1.00 98.62 108 ALA A O 1
ATOM 868 N N . ASN A 1 109 ? -4.110 -4.573 15.726 1.00 98.56 109 ASN A N 1
ATOM 869 C CA . ASN A 1 109 ? -3.816 -4.143 17.095 1.00 98.56 109 ASN A CA 1
ATOM 870 C C . ASN A 1 109 ? -4.921 -3.242 17.666 1.00 98.56 109 ASN A C 1
ATOM 872 O O . ASN A 1 109 ? -5.380 -3.462 18.784 1.00 98.56 109 ASN A O 1
ATOM 876 N N . LEU A 1 110 ? -5.389 -2.257 16.891 1.00 98.62 110 LEU A N 1
ATOM 877 C CA . LEU A 1 110 ? -6.488 -1.374 17.297 1.00 98.62 110 LEU A CA 1
ATOM 878 C C . LEU A 1 110 ? -7.790 -2.152 17.534 1.00 98.62 110 LEU A C 1
ATOM 880 O O . LEU A 1 110 ? -8.509 -1.858 18.484 1.00 98.62 110 LEU A O 1
ATOM 884 N N . SER A 1 111 ? -8.068 -3.171 16.720 1.00 98.44 111 SER A N 1
ATOM 885 C CA . SER A 1 111 ? -9.249 -4.029 16.891 1.00 98.44 111 SER A CA 1
ATOM 886 C C . SER A 1 111 ? -9.192 -4.817 18.206 1.00 98.44 111 SER A C 1
ATOM 888 O O . SER A 1 111 ? -10.171 -4.847 18.945 1.00 98.44 111 SER A O 1
ATOM 890 N N . SER A 1 112 ? -8.022 -5.357 18.562 1.00 98.50 112 SER A N 1
ATOM 891 C CA . SER A 1 112 ? -7.804 -6.025 19.857 1.00 98.50 112 SER A CA 1
ATOM 892 C C . SER A 1 112 ? -7.986 -5.076 21.056 1.00 98.50 112 SER A C 1
ATOM 894 O O . SER A 1 112 ? -8.589 -5.437 22.074 1.00 98.50 112 SER A O 1
ATOM 896 N N . LEU A 1 113 ? -7.540 -3.820 20.931 1.00 98.31 113 LEU A N 1
ATOM 897 C CA . LEU A 1 113 ? -7.776 -2.791 21.953 1.00 98.31 113 LEU A CA 1
ATOM 898 C C . LEU A 1 113 ? -9.264 -2.446 22.090 1.00 98.31 113 LEU A C 1
ATOM 900 O O . LEU A 1 113 ? -9.757 -2.298 23.209 1.00 98.31 113 LEU A O 1
ATOM 904 N N . ILE A 1 114 ? -9.998 -2.368 20.976 1.00 98.44 114 ILE A N 1
ATOM 905 C CA . ILE A 1 114 ? -11.454 -2.178 20.995 1.00 98.44 114 ILE A CA 1
ATOM 906 C C . ILE A 1 114 ? -12.130 -3.319 21.760 1.00 98.44 114 ILE A C 1
ATOM 908 O O . ILE A 1 114 ? -12.934 -3.048 22.650 1.00 98.44 114 ILE A O 1
ATOM 912 N N . GLU A 1 115 ? -11.794 -4.576 21.466 1.00 98.31 115 GLU A N 1
ATOM 913 C CA . GLU A 1 115 ? -12.353 -5.742 22.166 1.00 98.31 115 GLU A CA 1
ATOM 914 C C . GLU A 1 115 ? -12.062 -5.699 23.672 1.00 98.31 115 GLU A C 1
ATOM 916 O O . GLU A 1 115 ? -12.953 -5.923 24.498 1.00 98.31 115 GLU A O 1
ATOM 921 N N . THR A 1 116 ? -10.832 -5.339 24.042 1.00 98.31 116 THR A N 1
ATOM 922 C CA . THR A 1 116 ? -10.416 -5.176 25.442 1.00 98.31 116 THR A CA 1
ATOM 923 C C . THR A 1 116 ? -11.248 -4.104 26.151 1.00 98.31 116 THR A C 1
ATOM 925 O O . THR A 1 116 ? -11.811 -4.359 27.221 1.00 98.31 116 THR A O 1
ATOM 928 N N . ASN A 1 117 ? -11.399 -2.927 25.538 1.00 97.88 117 ASN A N 1
ATOM 929 C CA . ASN A 1 117 ? -12.178 -1.824 26.102 1.00 97.88 117 ASN A CA 1
ATOM 930 C C . ASN A 1 117 ? -13.676 -2.162 26.184 1.00 97.88 117 ASN A C 1
ATOM 932 O O . ASN A 1 117 ? -14.328 -1.842 27.178 1.00 97.88 117 ASN A O 1
ATOM 936 N N . GLN A 1 118 ? -14.224 -2.868 25.190 1.00 97.94 118 GLN A N 1
ATOM 937 C CA . GLN A 1 118 ? -15.611 -3.343 25.212 1.00 97.94 118 GLN A CA 1
ATOM 938 C C . GLN A 1 118 ? -15.858 -4.329 26.357 1.00 97.94 118 GLN A C 1
ATOM 940 O O . GLN A 1 118 ? -16.867 -4.218 27.055 1.00 97.94 118 GLN A O 1
ATOM 945 N N . ASN A 1 11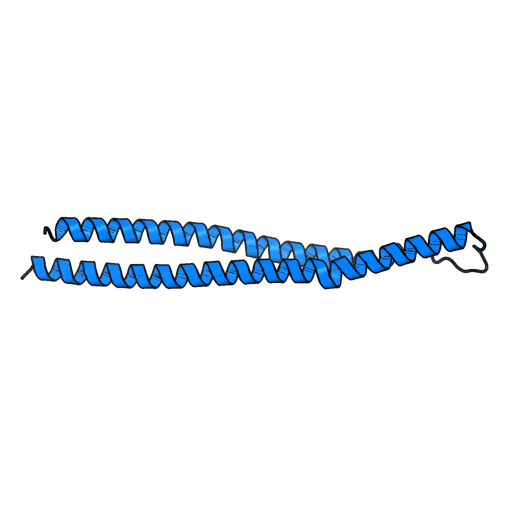9 ? -14.935 -5.266 26.590 1.00 97.94 119 ASN A N 1
ATOM 946 C CA . ASN A 1 119 ? -15.021 -6.187 27.721 1.00 97.94 119 ASN A CA 1
ATOM 947 C C . ASN A 1 119 ? -14.963 -5.437 29.054 1.00 97.94 119 ASN A C 1
ATOM 949 O O . ASN A 1 119 ? -15.764 -5.715 29.945 1.00 97.94 119 ASN A O 1
ATOM 953 N N . ARG A 1 120 ? -14.090 -4.429 29.170 1.00 96.56 120 ARG A N 1
ATOM 954 C CA . ARG A 1 120 ? -14.004 -3.607 30.381 1.00 96.56 120 ARG A CA 1
ATOM 955 C C . ARG A 1 120 ? -15.298 -2.843 30.657 1.00 96.56 120 ARG A C 1
ATOM 957 O O . ARG A 1 120 ? -15.748 -2.829 31.799 1.00 96.56 120 ARG A O 1
ATOM 964 N N . ILE A 1 121 ? -15.918 -2.265 29.627 1.00 96.81 121 ILE A N 1
ATOM 965 C CA . ILE A 1 121 ? -17.227 -1.602 29.744 1.00 96.81 121 ILE A CA 1
ATOM 966 C C . ILE A 1 121 ? -18.294 -2.585 30.241 1.00 96.81 121 ILE A C 1
ATOM 968 O O . ILE A 1 121 ? -19.068 -2.230 31.126 1.00 96.81 121 ILE A O 1
ATOM 972 N N . ARG A 1 122 ? -18.338 -3.819 29.714 1.00 96.62 122 ARG A N 1
ATOM 973 C CA . ARG A 1 122 ? -19.299 -4.843 30.171 1.00 96.62 122 ARG A CA 1
ATOM 974 C C . ARG A 1 122 ? -19.131 -5.150 31.658 1.00 96.62 122 ARG A C 1
ATOM 976 O O . ARG A 1 122 ? -20.122 -5.157 32.376 1.00 96.62 122 ARG A O 1
ATOM 983 N N . THR A 1 123 ? -17.895 -5.341 32.119 1.00 95.88 123 THR A N 1
ATOM 984 C CA . THR A 1 123 ? -17.605 -5.589 33.539 1.00 95.88 123 THR A CA 1
ATOM 985 C C . THR A 1 123 ? -18.009 -4.411 34.423 1.00 95.88 123 THR A C 1
ATOM 987 O O . THR A 1 123 ? -18.600 -4.624 35.474 1.00 95.88 123 THR A O 1
ATOM 990 N N . LEU A 1 124 ? -17.720 -3.175 34.003 1.00 94.69 124 LEU A N 1
ATOM 991 C CA . LEU A 1 124 ? -18.097 -1.981 34.768 1.00 94.69 124 LEU A CA 1
ATOM 992 C C . LEU A 1 124 ? -19.618 -1.845 34.906 1.00 94.69 124 LEU A C 1
ATOM 994 O O . LEU A 1 124 ? -20.085 -1.530 35.990 1.00 94.69 124 LEU A O 1
ATOM 998 N N . ARG A 1 125 ? -20.378 -2.138 33.843 1.00 93.19 125 ARG A N 1
ATOM 999 C CA . ARG A 1 125 ? -21.850 -2.111 33.881 1.00 93.19 125 ARG A CA 1
ATOM 1000 C C . ARG A 1 125 ? -22.437 -3.175 34.805 1.00 93.19 125 ARG A C 1
ATOM 1002 O O . ARG A 1 125 ? -23.359 -2.879 35.543 1.00 93.19 125 ARG A O 1
ATOM 1009 N N . GLN A 1 126 ? -21.878 -4.387 34.803 1.00 92.62 126 GLN A N 1
ATOM 1010 C CA . GLN A 1 126 ? -22.312 -5.452 35.718 1.00 92.62 126 GLN A CA 1
ATOM 1011 C C . GLN A 1 126 ? -22.105 -5.059 37.187 1.00 92.62 126 GLN A C 1
ATOM 1013 O O . GLN A 1 126 ? -22.972 -5.297 38.012 1.00 92.62 126 GLN A O 1
ATOM 1018 N N . MET A 1 127 ? -20.991 -4.390 37.499 1.00 88.94 127 MET A N 1
ATOM 1019 C CA . MET A 1 127 ? -20.707 -3.892 38.851 1.00 88.94 127 MET A CA 1
ATOM 1020 C C . MET A 1 127 ? -21.615 -2.732 39.295 1.00 88.94 127 MET A C 1
ATOM 1022 O O . MET A 1 127 ? -21.618 -2.413 40.477 1.00 88.94 127 MET A O 1
ATOM 1026 N N . GLU A 1 128 ? -22.319 -2.061 38.376 1.00 81.88 128 GLU A N 1
ATOM 1027 C CA . GLU A 1 128 ? -23.332 -1.044 38.711 1.00 81.88 128 GLU A CA 1
ATOM 1028 C C . GLU A 1 128 ? -24.720 -1.661 38.967 1.00 81.88 128 GLU A C 1
ATOM 1030 O O . GLU A 1 128 ? -25.575 -0.997 39.553 1.00 81.88 128 GLU A O 1
ATOM 1035 N N . GLU A 1 129 ? -24.958 -2.896 38.5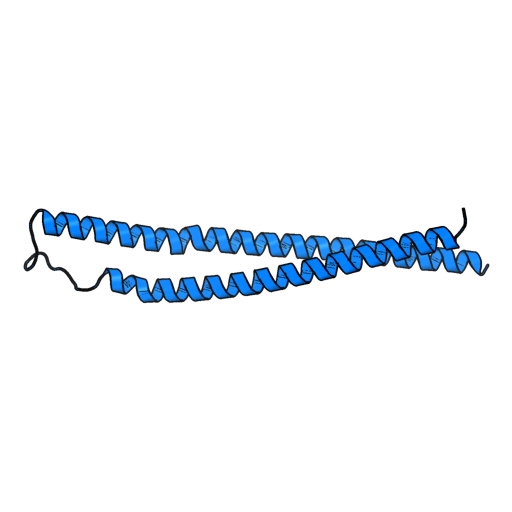10 1.00 73.94 129 GLU A N 1
ATOM 1036 C CA . GLU A 1 129 ? -26.239 -3.609 38.636 1.00 73.94 129 GLU A CA 1
ATOM 1037 C C . GLU A 1 129 ? -26.325 -4.495 39.901 1.00 73.94 129 GLU A C 1
ATOM 1039 O O . GLU A 1 129 ? -27.440 -4.808 40.327 1.00 73.94 129 GLU A O 1
ATOM 1044 N N . ASP A 1 130 ? -25.180 -4.849 40.503 1.00 60.91 130 ASP A N 1
ATOM 1045 C CA . ASP A 1 130 ? -25.031 -5.624 41.756 1.00 60.91 130 ASP A CA 1
ATOM 1046 C C . ASP A 1 130 ? -24.922 -4.730 43.012 1.00 60.91 130 ASP A C 1
ATOM 1048 O O . ASP A 1 130 ? -25.520 -5.093 44.056 1.00 60.91 130 ASP A O 1
#

Sequence (130 aa):
MDASFQISQLTSEISNYNATIQANNEKINRLENSYTKILGDQDELSMQKGEANRPEITTDLWHGKHANDFMNKRESIKKEYNNIMNNDVNVLLDNISEAIRQLKSTNANLSSLIETNQNRIRTLRQMEED